Protein AF-J9G0K9-F1 (afdb_monomer)

Solvent-accessible surface area (backbone atoms only — not comparable to full-atom values): 9016 Å² total; per-residue (Å²): 142,87,84,76,72,58,92,82,60,70,82,60,72,50,46,66,63,74,76,59,50,50,58,57,54,52,49,50,55,52,42,47,74,73,65,52,51,69,64,58,45,33,60,51,47,41,59,48,27,74,68,62,75,47,73,48,76,43,88,65,48,63,66,41,38,77,68,65,60,29,54,67,77,78,45,65,67,74,91,52,81,60,48,30,45,31,38,31,43,56,92,57,39,60,43,68,88,44,75,34,69,38,68,73,55,43,44,56,43,51,49,51,50,36,56,76,68,66,56,74,74,93,47,96,81,86,75,74,75,79,82,90,66,64,60,65,22,54,54,42,48,54,39,39,66,73,74,110

Structure (mmCIF, N/CA/C/O backbone):
data_AF-J9G0K9-F1
#
_entry.id   AF-J9G0K9-F1
#
loop_
_atom_site.group_PDB
_atom_site.id
_atom_site.type_symbol
_atom_site.label_atom_id
_atom_site.label_alt_id
_atom_site.label_comp_id
_atom_site.label_asym_id
_atom_site.label_entity_id
_atom_site.label_seq_id
_atom_site.pdbx_PDB_ins_code
_atom_site.Cartn_x
_atom_site.Cartn_y
_atom_site.Cartn_z
_atom_site.occupancy
_atom_site.B_iso_or_equiv
_atom_site.auth_seq_id
_atom_site.auth_comp_id
_atom_site.auth_asym_id
_atom_site.auth_atom_id
_atom_site.pdbx_PDB_model_num
ATOM 1 N N . MET A 1 1 ? -2.449 -19.651 27.488 1.00 51.31 1 MET A N 1
ATOM 2 C CA . MET A 1 1 ? -2.448 -18.292 26.895 1.00 51.31 1 MET A CA 1
ATOM 3 C C . MET A 1 1 ? -3.822 -17.643 27.091 1.00 51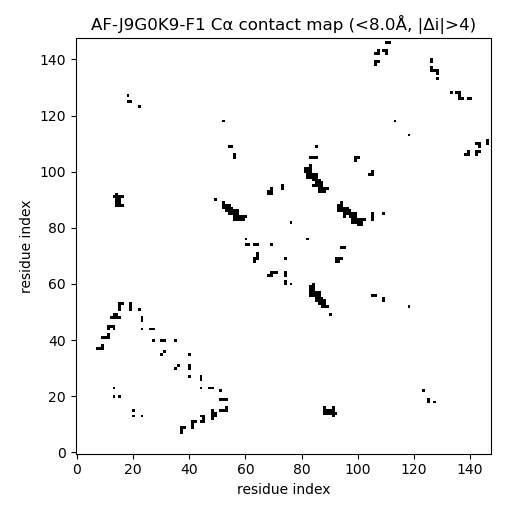.31 1 MET A C 1
ATOM 5 O O . MET A 1 1 ? -4.480 -17.293 26.125 1.00 51.31 1 MET A O 1
ATOM 9 N N . SER A 1 2 ? -4.277 -17.504 28.338 1.00 65.69 2 SER A N 1
ATOM 10 C CA . SER A 1 2 ? -5.592 -16.948 28.688 1.00 65.69 2 SER A CA 1
ATOM 11 C C . SER A 1 2 ? -5.373 -15.680 29.510 1.00 65.69 2 SER A C 1
ATOM 13 O O . SER A 1 2 ? -4.905 -15.766 30.644 1.00 65.69 2 SER A O 1
ATOM 15 N N . GLY A 1 3 ? -5.630 -14.515 28.920 1.00 70.50 3 GLY A N 1
ATOM 16 C CA . GLY A 1 3 ? -5.414 -13.230 29.595 1.00 70.50 3 GLY A CA 1
ATOM 17 C C . GLY A 1 3 ? -5.701 -11.984 28.757 1.00 70.50 3 GLY A C 1
ATOM 18 O O . GLY A 1 3 ? -5.677 -10.886 29.300 1.00 70.50 3 GLY A O 1
ATOM 19 N N . LEU A 1 4 ? -5.985 -12.128 27.458 1.00 75.00 4 LEU A N 1
ATOM 20 C CA . LEU A 1 4 ? -6.475 -11.021 26.643 1.00 75.00 4 LEU A CA 1
ATOM 21 C C . LEU A 1 4 ? -7.999 -11.057 26.623 1.00 75.00 4 LEU A C 1
ATOM 23 O O . LEU A 1 4 ? -8.598 -12.064 26.260 1.00 75.00 4 LEU A O 1
ATOM 27 N N . ASP A 1 5 ? -8.594 -9.944 27.030 1.00 83.62 5 ASP A N 1
ATOM 28 C CA . ASP A 1 5 ? -10.012 -9.662 26.872 1.00 83.62 5 ASP A CA 1
ATOM 29 C C . ASP A 1 5 ? -10.272 -9.318 25.399 1.00 83.62 5 ASP A C 1
ATOM 31 O O . ASP A 1 5 ? -10.078 -8.183 24.954 1.00 83.62 5 ASP A O 1
ATOM 35 N N . THR A 1 6 ? -10.596 -10.350 24.621 1.00 85.19 6 THR A N 1
ATOM 36 C CA . THR A 1 6 ? -10.738 -10.273 23.164 1.00 85.19 6 THR A CA 1
ATOM 37 C C . THR A 1 6 ? -11.923 -9.425 22.725 1.00 85.19 6 THR A C 1
ATOM 39 O O . THR A 1 6 ? -11.907 -8.926 21.605 1.00 85.19 6 THR A O 1
ATOM 42 N N . ASP A 1 7 ? -12.902 -9.187 23.600 1.00 86.44 7 ASP A N 1
ATOM 43 C CA . ASP A 1 7 ? -14.108 -8.412 23.280 1.00 86.44 7 ASP A CA 1
ATOM 44 C C . ASP A 1 7 ? -13.803 -6.925 23.049 1.00 86.44 7 ASP A C 1
ATOM 46 O O . ASP A 1 7 ? -14.591 -6.204 22.436 1.00 86.44 7 ASP A O 1
ATOM 50 N N . ARG A 1 8 ? -12.633 -6.460 23.506 1.00 88.62 8 ARG A N 1
ATOM 51 C CA . ARG A 1 8 ? -12.126 -5.098 23.285 1.00 88.62 8 ARG A CA 1
ATOM 52 C C . ARG A 1 8 ? -11.107 -4.998 22.148 1.00 88.62 8 ARG A C 1
ATOM 54 O O . ARG A 1 8 ? -10.549 -3.921 21.933 1.00 88.62 8 ARG A O 1
ATOM 61 N N . ILE A 1 9 ? -10.832 -6.095 21.442 1.00 94.19 9 ILE A N 1
ATOM 62 C CA . ILE A 1 9 ? -9.862 -6.147 20.347 1.00 94.19 9 ILE A CA 1
ATOM 63 C C . ILE A 1 9 ? -10.617 -6.364 19.040 1.00 94.19 9 ILE A C 1
ATOM 65 O O . ILE A 1 9 ? -11.172 -7.430 18.794 1.00 94.19 9 ILE A O 1
ATOM 69 N N . HIS A 1 10 ? -10.582 -5.357 18.173 1.00 95.38 10 HIS A N 1
ATOM 70 C CA . HIS A 1 10 ? -11.133 -5.450 16.826 1.00 95.38 10 HIS A CA 1
ATOM 71 C C . HIS A 1 10 ? -9.989 -5.448 15.818 1.00 95.38 10 HIS A C 1
ATOM 73 O O . HIS A 1 10 ? -9.096 -4.602 15.880 1.00 95.38 10 HIS A O 1
ATOM 79 N N . ILE A 1 11 ? -10.000 -6.429 14.921 1.00 95.50 11 ILE A N 1
ATOM 80 C CA . ILE A 1 11 ? -8.970 -6.614 13.901 1.00 95.50 11 ILE A CA 1
ATOM 81 C C . ILE A 1 11 ? -9.505 -6.034 12.600 1.00 95.50 11 ILE A C 1
ATOM 83 O O . ILE A 1 11 ? -10.624 -6.341 12.213 1.00 95.50 11 ILE A O 1
ATOM 87 N N . VAL A 1 12 ? -8.687 -5.217 11.941 1.00 97.19 12 VAL A N 1
ATOM 88 C CA . VAL A 1 12 ? -8.958 -4.694 10.601 1.00 97.19 12 VAL A CA 1
ATOM 89 C C . VAL A 1 12 ? -7.918 -5.290 9.667 1.00 97.19 12 VAL A C 1
ATOM 91 O O . VAL A 1 12 ? -6.720 -5.030 9.826 1.00 97.19 12 VAL A O 1
ATOM 94 N N . ASP A 1 13 ? -8.354 -6.078 8.688 1.00 96.62 13 ASP A N 1
ATOM 95 C CA . ASP A 1 13 ? -7.477 -6.448 7.581 1.00 96.62 13 ASP A CA 1
ATOM 96 C C . ASP A 1 13 ? -7.366 -5.269 6.608 1.00 96.62 13 ASP A C 1
ATOM 98 O O . ASP A 1 13 ? -8.271 -4.975 5.83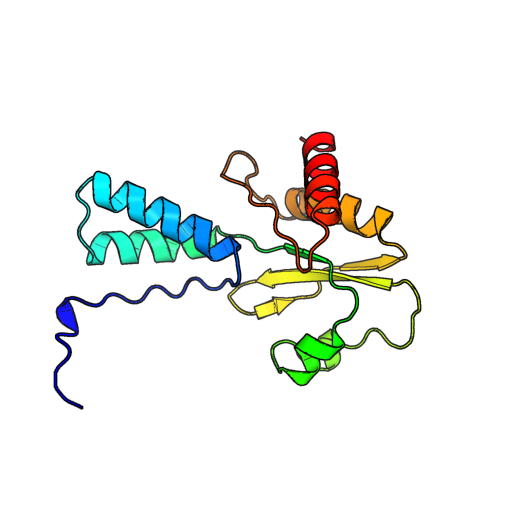2 1.00 96.62 13 ASP A O 1
ATOM 102 N N . SER A 1 14 ? -6.227 -4.577 6.649 1.00 96.62 14 SER A N 1
ATOM 103 C CA . SER A 1 14 ? -5.975 -3.420 5.783 1.00 96.62 14 SER A CA 1
ATOM 104 C C . SER A 1 14 ? -5.872 -3.763 4.292 1.00 96.62 14 SER A C 1
ATOM 106 O O . SER A 1 14 ? -5.932 -2.855 3.464 1.00 96.62 14 SER A O 1
ATOM 108 N N . ARG A 1 15 ? -5.640 -5.041 3.940 1.00 95.62 15 ARG A N 1
ATOM 109 C CA . ARG A 1 15 ? -5.426 -5.535 2.561 1.00 95.62 15 ARG A CA 1
ATOM 110 C C . ARG A 1 15 ? -4.388 -4.746 1.750 1.00 95.62 15 ARG A C 1
ATOM 112 O O . ARG A 1 15 ? -4.362 -4.801 0.520 1.00 95.62 15 ARG A O 1
ATOM 119 N N . THR A 1 16 ? -3.502 -4.035 2.438 1.00 95.12 16 THR A N 1
ATOM 120 C CA . THR A 1 16 ? -2.426 -3.222 1.877 1.00 95.12 16 THR A CA 1
ATOM 121 C C . THR A 1 16 ? -1.184 -3.333 2.763 1.00 95.12 16 THR A C 1
ATOM 123 O O . THR A 1 16 ? -1.169 -4.065 3.751 1.00 95.12 16 THR A O 1
ATOM 126 N N . VAL A 1 17 ? -0.097 -2.651 2.401 1.00 94.50 17 VAL A N 1
ATOM 127 C CA . VAL A 1 17 ? 1.178 -2.716 3.130 1.00 94.50 17 VAL A CA 1
ATOM 128 C C . VAL A 1 17 ? 1.892 -1.367 3.179 1.00 94.50 17 VAL A C 1
ATOM 130 O O . VAL A 1 17 ? 1.575 -0.427 2.444 1.00 94.50 17 VAL A O 1
ATOM 133 N N . SER A 1 18 ? 2.947 -1.306 3.996 1.00 93.19 18 SER A N 1
ATOM 134 C CA . SER A 1 18 ? 3.861 -0.164 4.066 1.00 93.19 18 SER A CA 1
ATOM 135 C C . SER A 1 18 ? 3.140 1.131 4.479 1.00 93.19 18 SER A C 1
ATOM 137 O O . SER A 1 18 ? 2.150 1.097 5.204 1.00 93.19 18 SER A O 1
ATOM 139 N N . PHE A 1 19 ? 3.639 2.283 4.035 1.00 91.88 19 PHE A N 1
ATOM 140 C CA . PHE A 1 19 ? 3.137 3.606 4.407 1.00 91.88 19 PHE A CA 1
ATOM 141 C C . PHE A 1 19 ? 1.695 3.883 3.956 1.00 91.88 19 PHE A C 1
ATOM 143 O O . PHE A 1 19 ? 1.090 4.828 4.445 1.00 91.88 19 PHE A O 1
ATOM 150 N N . SER A 1 20 ? 1.113 3.070 3.067 1.00 94.06 20 SER A N 1
ATOM 151 C CA . SER A 1 20 ? -0.306 3.212 2.708 1.00 94.06 20 SER A CA 1
ATOM 152 C C . SER A 1 20 ? -1.246 2.891 3.879 1.00 94.06 20 SER A C 1
ATOM 154 O O . SER A 1 20 ? -2.331 3.461 3.954 1.00 94.06 20 SER A O 1
ATOM 156 N N . ILE A 1 21 ? -0.801 2.074 4.847 1.00 96.44 21 ILE A N 1
ATOM 157 C CA . ILE A 1 21 ? -1.542 1.795 6.091 1.00 96.44 21 ILE A CA 1
ATOM 158 C C . ILE A 1 21 ? -1.750 3.080 6.907 1.00 96.44 21 ILE A C 1
ATOM 160 O O . ILE A 1 21 ? -2.755 3.212 7.603 1.00 96.44 21 ILE A O 1
ATOM 164 N N . THR A 1 22 ? -0.850 4.063 6.787 1.00 96.50 22 THR A N 1
ATOM 165 C CA . THR A 1 22 ? -0.961 5.350 7.488 1.00 96.50 22 THR A CA 1
ATOM 166 C C . THR A 1 22 ? -2.272 6.068 7.176 1.00 96.50 22 THR A C 1
ATOM 168 O O . THR A 1 22 ? -2.807 6.718 8.066 1.00 96.50 22 THR A O 1
ATOM 171 N N . LEU A 1 23 ? -2.827 5.908 5.969 1.00 96.50 23 LEU A N 1
ATOM 172 C CA . LEU A 1 23 ? -4.121 6.493 5.604 1.00 96.50 23 LEU A CA 1
ATOM 173 C C . LEU A 1 23 ? -5.256 5.971 6.500 1.00 96.50 23 LEU A C 1
ATOM 175 O O . LEU A 1 23 ? -6.053 6.755 7.003 1.00 96.50 23 LEU A O 1
ATOM 179 N N . LEU A 1 24 ? -5.278 4.660 6.769 1.00 97.31 24 LEU A N 1
ATOM 180 C CA . LEU A 1 24 ? -6.258 4.041 7.670 1.00 97.31 24 LEU A CA 1
ATOM 181 C C . LEU A 1 24 ? -6.019 4.447 9.124 1.00 97.31 24 LEU A C 1
ATOM 183 O O . LEU A 1 24 ? -6.960 4.687 9.871 1.00 97.31 24 LEU A O 1
ATOM 187 N N . VAL A 1 25 ? -4.755 4.551 9.537 1.00 97.25 25 VAL A N 1
ATOM 188 C CA . VAL A 1 25 ? -4.410 4.979 10.899 1.00 97.25 25 VAL A CA 1
ATOM 189 C C . VAL A 1 25 ? -4.839 6.429 11.142 1.00 97.25 25 VAL A C 1
ATOM 191 O O . VAL A 1 25 ? -5.365 6.735 12.208 1.00 97.25 25 VAL A O 1
ATOM 194 N N . GLN A 1 26 ? -4.644 7.319 10.167 1.00 97.06 26 GLN A N 1
ATOM 195 C CA . GLN A 1 26 ? -5.093 8.712 10.244 1.00 97.06 26 GLN A CA 1
ATOM 196 C C . GLN A 1 26 ? -6.618 8.806 10.343 1.00 97.06 26 GLN A C 1
ATOM 198 O O . GLN A 1 26 ? -7.115 9.512 11.218 1.00 97.06 26 GLN A O 1
ATOM 203 N N . GLU A 1 27 ? -7.349 8.040 9.532 1.00 97.38 27 GLU A N 1
ATOM 204 C CA . GLU A 1 27 ? -8.811 7.972 9.625 1.00 97.38 27 GLU A CA 1
ATOM 205 C C . GLU A 1 27 ? -9.266 7.446 10.995 1.00 97.38 27 GLU A C 1
ATOM 207 O O . GLU A 1 27 ? -10.145 8.025 11.629 1.00 97.38 27 GLU A O 1
ATOM 212 N N . ALA A 1 28 ? -8.598 6.419 11.532 1.00 98.06 28 ALA A N 1
ATOM 213 C CA . ALA A 1 28 ? -8.885 5.896 12.867 1.00 98.06 28 ALA A CA 1
ATOM 214 C C . ALA A 1 28 ? -8.749 6.972 13.961 1.00 98.06 28 ALA A C 1
ATOM 216 O O . ALA A 1 28 ? -9.565 7.031 14.885 1.00 98.06 28 ALA A O 1
ATOM 217 N N . PHE A 1 29 ? -7.741 7.847 13.860 1.00 97.94 29 PHE A N 1
ATOM 218 C CA . PHE A 1 29 ? -7.582 8.978 14.778 1.00 97.94 29 PHE A CA 1
ATOM 219 C C . PHE A 1 29 ? -8.736 9.980 14.675 1.00 97.94 29 PHE A C 1
ATOM 221 O O . PHE A 1 29 ? -9.196 10.475 15.708 1.00 97.94 29 PHE A O 1
ATOM 228 N N . GLU A 1 30 ? -9.228 10.271 13.473 1.00 98.19 30 GLU A N 1
ATOM 229 C CA . GLU A 1 30 ? -10.362 11.180 13.291 1.00 98.19 30 GLU A CA 1
ATOM 230 C C . GLU A 1 30 ? -11.676 10.567 13.790 1.00 98.19 30 GLU A C 1
ATOM 232 O O . GLU A 1 30 ? -12.402 11.213 14.549 1.00 98.19 30 GLU A O 1
ATOM 237 N N . LEU A 1 31 ? -11.944 9.293 13.496 1.00 98.44 31 LEU A N 1
ATOM 238 C CA . LEU A 1 31 ? -13.114 8.576 14.020 1.00 98.44 31 LEU A CA 1
ATOM 239 C C . LEU A 1 31 ? -13.107 8.516 15.555 1.00 98.44 31 LEU A C 1
ATOM 241 O O . LEU A 1 31 ? -14.142 8.706 16.202 1.00 98.44 31 LEU A O 1
ATOM 245 N N . ARG A 1 32 ? -11.929 8.331 16.163 1.00 98.19 32 ARG A N 1
ATOM 246 C CA . ARG A 1 32 ? -11.752 8.380 17.621 1.00 98.19 32 ARG A CA 1
ATOM 247 C C . ARG A 1 32 ? -12.147 9.744 18.187 1.00 98.19 32 ARG A C 1
ATOM 249 O O . ARG A 1 32 ? -12.845 9.786 19.201 1.00 98.19 32 ARG A O 1
ATOM 256 N N . LYS A 1 33 ? -11.717 10.846 17.559 1.00 98.44 33 LYS A N 1
ATOM 257 C CA . LYS A 1 33 ? -12.078 12.219 17.973 1.00 98.44 33 LYS A CA 1
ATOM 258 C C . LYS A 1 33 ? -13.576 12.486 17.838 1.00 98.44 33 LYS A C 1
ATOM 260 O O . LYS A 1 33 ? -14.135 13.204 18.659 1.00 98.44 33 LYS A O 1
ATOM 265 N N . GLN A 1 34 ? -14.226 11.868 16.855 1.00 98.44 34 GLN A N 1
ATOM 266 C CA . GLN A 1 34 ? -15.681 11.913 16.673 1.00 98.44 34 GLN A CA 1
ATOM 267 C C . GLN A 1 34 ? -16.452 11.065 17.703 1.00 98.44 34 GLN A C 1
ATOM 269 O O . GLN A 1 34 ? -17.679 11.021 17.669 1.00 98.44 34 GLN A O 1
ATOM 274 N N . GLY A 1 35 ? -15.757 10.386 18.621 1.00 98.31 35 GLY A N 1
ATOM 275 C CA . GLY A 1 35 ? -16.375 9.605 19.691 1.00 98.31 35 GLY A CA 1
ATOM 276 C C . GLY A 1 35 ? -16.831 8.207 19.274 1.00 98.31 35 GLY A C 1
ATOM 277 O O . GLY A 1 35 ? -17.564 7.575 20.031 1.00 98.31 35 GLY A O 1
ATOM 278 N N . LYS A 1 36 ? -16.399 7.702 18.110 1.00 98.38 36 LYS A N 1
ATOM 279 C CA . LYS A 1 36 ? -16.727 6.341 17.664 1.00 98.38 36 LYS A CA 1
ATOM 280 C C . LYS A 1 36 ? -16.151 5.283 18.605 1.00 98.38 36 LYS A C 1
ATOM 282 O O . LYS A 1 36 ? -15.036 5.417 19.125 1.00 98.38 36 LYS A O 1
ATOM 287 N N . SER A 1 37 ? -16.915 4.216 18.813 1.00 97.19 37 SER A N 1
ATOM 288 C CA . SER A 1 37 ? -16.458 3.026 19.532 1.00 97.19 37 SER A CA 1
ATOM 289 C C 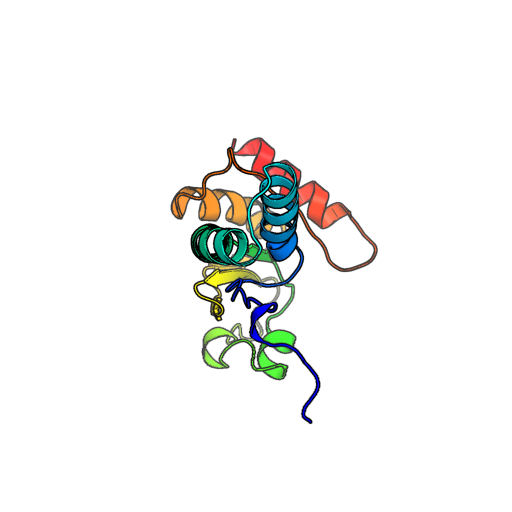. SER A 1 37 ? -15.438 2.233 18.709 1.00 97.19 37 SER A C 1
ATOM 291 O O . SER A 1 37 ? -15.381 2.347 17.487 1.00 97.19 37 SER A O 1
ATOM 293 N N . ALA A 1 38 ? -14.636 1.386 19.364 1.00 96.06 38 ALA A N 1
ATOM 294 C CA . ALA A 1 38 ? -13.629 0.569 18.678 1.00 96.06 38 ALA A CA 1
ATOM 295 C C . ALA A 1 38 ? -14.231 -0.378 17.626 1.00 96.06 38 ALA A C 1
ATOM 297 O O . ALA A 1 38 ? -13.631 -0.571 16.570 1.00 96.06 38 ALA A O 1
ATOM 298 N N . LYS A 1 39 ? -15.437 -0.895 17.885 1.00 96.50 39 LYS A N 1
ATOM 299 C CA . LYS A 1 39 ? -16.188 -1.724 16.941 1.00 96.50 39 LYS A CA 1
ATOM 300 C C . LYS A 1 39 ? -16.602 -0.939 15.693 1.00 96.50 39 LYS A C 1
ATOM 302 O O . LYS A 1 39 ? -16.289 -1.367 14.590 1.00 96.50 39 LYS A O 1
ATOM 307 N N . GLU A 1 40 ? -17.240 0.222 15.866 1.00 98.12 40 GLU A N 1
ATOM 308 C CA . GLU A 1 40 ? -17.651 1.074 14.736 1.00 98.12 40 GLU A CA 1
ATOM 309 C C . GLU A 1 40 ? -16.447 1.530 13.906 1.00 98.12 40 GLU A C 1
ATOM 311 O O . GLU A 1 40 ? -16.509 1.543 12.681 1.00 98.12 40 GLU A O 1
ATOM 3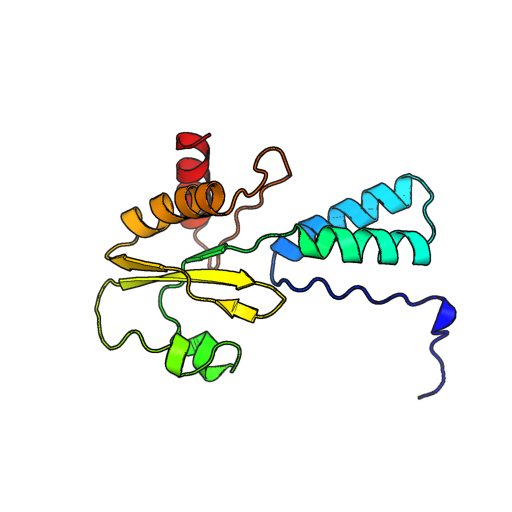16 N N . MET A 1 41 ? -15.339 1.894 14.564 1.00 98.50 41 MET A N 1
ATOM 317 C CA . MET A 1 41 ? -14.108 2.259 13.862 1.00 98.50 41 MET A CA 1
ATOM 318 C C . MET A 1 41 ? -13.598 1.101 13.007 1.00 98.50 41 MET A C 1
ATOM 320 O O . MET A 1 41 ? -13.247 1.322 11.857 1.00 98.50 41 MET A O 1
ATOM 324 N N . ALA A 1 42 ? -13.568 -0.124 13.539 1.00 98.12 42 ALA A N 1
ATOM 325 C CA . ALA A 1 42 ? -13.104 -1.281 12.782 1.00 98.12 42 ALA A CA 1
ATOM 326 C C . ALA A 1 42 ? -13.980 -1.565 11.552 1.00 98.12 42 ALA A C 1
ATOM 328 O O . ALA A 1 42 ? -13.443 -1.783 10.470 1.00 98.12 42 ALA A O 1
ATOM 329 N N . GLU A 1 43 ? -15.306 -1.486 11.695 1.00 97.81 43 GLU A N 1
ATOM 330 C CA . GLU A 1 43 ? -16.256 -1.659 10.585 1.00 97.81 43 GLU A CA 1
ATOM 331 C C . GLU A 1 43 ? -16.054 -0.598 9.486 1.00 97.81 43 GLU A C 1
ATOM 333 O O . GLU A 1 43 ? -16.016 -0.931 8.303 1.00 97.81 43 GLU A O 1
ATOM 338 N N . ILE A 1 44 ? -15.857 0.673 9.860 1.00 98.38 44 ILE A N 1
ATOM 339 C CA . ILE A 1 44 ? -15.584 1.757 8.900 1.00 98.38 44 ILE A CA 1
ATOM 340 C C . ILE A 1 44 ? -14.229 1.548 8.210 1.00 98.38 44 ILE A C 1
ATOM 342 O O . ILE A 1 44 ? -14.130 1.647 6.986 1.00 98.38 44 ILE A O 1
ATOM 346 N N . LEU A 1 45 ? -13.191 1.219 8.980 1.00 98.25 45 LEU A N 1
ATOM 347 C CA . LEU A 1 45 ? -11.834 1.049 8.464 1.00 98.25 45 LEU A CA 1
ATOM 348 C C . LEU A 1 45 ? -11.698 -0.168 7.543 1.00 98.25 45 LEU A C 1
ATOM 350 O O . LEU A 1 45 ? -10.890 -0.117 6.617 1.00 98.25 45 LEU A O 1
ATOM 354 N N . GLU A 1 46 ? -12.478 -1.235 7.740 1.00 97.31 46 GLU A N 1
ATOM 355 C CA . GLU A 1 46 ? -12.538 -2.344 6.778 1.00 97.31 46 GLU A CA 1
ATOM 356 C C . GLU A 1 46 ? -13.118 -1.912 5.425 1.00 97.31 46 GLU A C 1
ATOM 358 O O . GLU A 1 46 ? -12.633 -2.341 4.374 1.00 97.31 46 GLU A O 1
ATOM 363 N N . GLU A 1 47 ? -14.121 -1.033 5.411 1.00 96.88 47 GLU A N 1
ATOM 364 C CA . GLU A 1 47 ? -14.648 -0.480 4.160 1.00 96.88 47 GLU A CA 1
ATOM 365 C C . GLU A 1 47 ? -13.670 0.505 3.509 1.00 96.88 47 GLU A C 1
ATOM 367 O O . GLU A 1 47 ? -13.515 0.518 2.283 1.00 96.88 47 GLU A O 1
ATOM 372 N N . ASP A 1 48 ? -12.960 1.303 4.303 1.00 96.00 48 ASP A N 1
ATOM 373 C CA . ASP A 1 48 ? -11.947 2.227 3.790 1.00 96.00 48 ASP A CA 1
ATOM 374 C C . ASP A 1 48 ? -10.695 1.509 3.279 1.00 96.00 48 ASP A C 1
ATOM 376 O O . ASP A 1 48 ? -10.118 1.932 2.272 1.00 96.00 48 ASP A O 1
ATOM 380 N N . ALA A 1 49 ? -10.323 0.369 3.867 1.00 96.31 49 ALA A N 1
ATOM 381 C CA . ALA A 1 49 ? -9.236 -0.483 3.382 1.00 96.31 49 ALA A CA 1
ATOM 382 C C . ALA A 1 49 ? -9.426 -0.879 1.908 1.00 96.31 49 ALA A C 1
ATOM 384 O O . ALA A 1 49 ? -8.465 -0.897 1.137 1.00 96.31 49 ALA A O 1
ATOM 385 N N . LYS A 1 50 ? -10.673 -1.087 1.464 1.00 93.94 50 LYS A N 1
ATOM 386 C CA . LYS A 1 50 ? -11.008 -1.401 0.060 1.00 93.94 50 LYS A CA 1
ATOM 387 C C . LYS A 1 50 ? -10.750 -0.240 -0.902 1.00 93.94 50 LYS A C 1
ATOM 389 O O . LYS A 1 50 ? -10.674 -0.452 -2.115 1.00 93.94 50 LYS A O 1
ATOM 394 N N . LYS A 1 51 ? -10.626 0.989 -0.398 1.00 93.00 51 LYS A N 1
ATOM 395 C CA . LYS A 1 51 ? -10.400 2.215 -1.184 1.00 93.00 51 LYS A CA 1
ATOM 396 C C . LYS A 1 51 ? -8.927 2.611 -1.218 1.00 93.00 51 LYS A C 1
ATOM 398 O O . LYS A 1 51 ? -8.508 3.277 -2.160 1.00 93.00 51 LYS A O 1
ATOM 403 N N . VAL A 1 52 ? -8.131 2.169 -0.243 1.00 95.25 52 VAL A N 1
ATOM 404 C CA . VAL A 1 52 ? -6.687 2.421 -0.224 1.00 95.25 52 VAL A CA 1
ATOM 405 C C . VAL A 1 52 ? -6.025 1.765 -1.435 1.00 95.25 52 VAL A C 1
ATOM 407 O O . VAL A 1 52 ? -6.359 0.653 -1.850 1.00 95.25 52 VAL A O 1
ATOM 410 N N . ARG A 1 53 ? -5.087 2.486 -2.049 1.00 95.19 53 ARG A N 1
ATOM 411 C CA . ARG A 1 53 ? -4.324 2.018 -3.205 1.00 95.19 53 ARG A CA 1
ATOM 412 C C . ARG A 1 53 ? -2.842 2.175 -2.919 1.00 95.19 53 ARG A C 1
ATOM 414 O O . ARG A 1 53 ? -2.379 3.258 -2.574 1.00 95.19 53 ARG A O 1
ATOM 421 N N . TYR A 1 54 ? -2.096 1.091 -3.095 1.00 96.25 54 TYR A N 1
ATOM 422 C CA . TYR A 1 54 ? -0.640 1.111 -3.086 1.00 96.25 54 TYR A CA 1
ATOM 423 C C . TYR A 1 54 ? -0.134 0.919 -4.508 1.00 96.25 54 TYR A C 1
ATOM 425 O O . TYR A 1 54 ? -0.513 -0.046 -5.174 1.00 96.25 54 TYR A O 1
ATOM 433 N N . MET A 1 55 ? 0.767 1.797 -4.945 1.00 95.75 55 MET A N 1
ATOM 434 C CA . MET A 1 55 ? 1.541 1.613 -6.167 1.00 95.75 55 MET A CA 1
ATOM 435 C C . MET A 1 55 ? 2.998 2.001 -5.922 1.00 95.75 55 MET A C 1
ATOM 437 O O . MET A 1 55 ? 3.286 2.899 -5.132 1.00 95.75 55 MET A O 1
ATOM 441 N N . GLY A 1 56 ? 3.929 1.344 -6.608 1.00 95.38 56 GLY A N 1
ATOM 442 C CA . GLY A 1 56 ? 5.355 1.599 -6.417 1.00 95.38 56 GLY A CA 1
ATOM 443 C C . GLY A 1 56 ? 6.209 1.181 -7.602 1.00 95.38 56 GLY A C 1
ATOM 444 O O . GLY A 1 56 ? 5.757 0.482 -8.502 1.00 95.38 56 GLY A O 1
ATOM 445 N N . ILE A 1 57 ? 7.469 1.605 -7.603 1.00 95.00 57 ILE A N 1
ATOM 446 C CA . ILE A 1 57 ? 8.478 1.171 -8.575 1.00 95.00 57 ILE A CA 1
ATOM 447 C C . ILE A 1 57 ? 9.592 0.501 -7.789 1.00 95.00 57 ILE A C 1
ATOM 449 O O . ILE A 1 57 ? 10.102 1.076 -6.829 1.00 95.00 57 ILE A O 1
ATOM 453 N N . VAL A 1 58 ? 10.000 -0.692 -8.211 1.00 91.50 58 VAL A N 1
ATOM 454 C CA . VAL A 1 58 ? 11.138 -1.393 -7.601 1.00 91.50 58 VAL A CA 1
ATOM 455 C C . VAL A 1 58 ? 12.232 -1.644 -8.635 1.00 91.50 58 VAL A C 1
ATOM 457 O O . VAL A 1 58 ? 11.946 -1.775 -9.826 1.00 91.50 58 VAL A O 1
ATOM 460 N N . PRO A 1 59 ? 13.511 -1.705 -8.225 1.00 88.25 59 PRO A N 1
ATOM 461 C CA . PRO A 1 59 ? 14.601 -1.984 -9.155 1.00 88.25 59 PRO A CA 1
ATOM 462 C C . PRO A 1 59 ? 14.591 -3.433 -9.659 1.00 88.25 59 PRO A C 1
ATOM 464 O O . PRO A 1 59 ? 15.084 -3.681 -10.755 1.00 88.25 59 PRO A O 1
ATOM 467 N N . THR A 1 60 ? 14.046 -4.368 -8.874 1.00 87.38 60 THR A N 1
ATOM 468 C CA . THR A 1 60 ? 13.954 -5.802 -9.183 1.00 87.38 60 THR A CA 1
ATOM 469 C C . THR A 1 60 ? 12.825 -6.462 -8.379 1.00 87.38 60 THR A C 1
ATOM 471 O O . THR A 1 60 ? 12.497 -5.999 -7.287 1.00 87.38 60 THR A O 1
ATOM 474 N N . LEU A 1 61 ? 12.250 -7.554 -8.900 1.00 90.69 61 LEU A N 1
ATOM 475 C CA . LEU A 1 61 ? 11.272 -8.400 -8.192 1.00 90.69 61 LEU A CA 1
ATOM 476 C C . LEU A 1 61 ? 11.917 -9.531 -7.379 1.00 90.69 61 LEU A C 1
ATOM 478 O O . LEU A 1 61 ? 11.209 -10.249 -6.675 1.00 90.69 61 LEU A O 1
ATOM 482 N N . GLU A 1 62 ? 13.240 -9.691 -7.450 1.00 89.06 62 GLU A N 1
ATOM 483 C CA . GLU A 1 62 ? 13.953 -10.822 -6.843 1.00 89.06 62 GLU A CA 1
ATOM 484 C C . GLU A 1 62 ? 13.673 -10.960 -5.339 1.00 89.06 62 GLU A C 1
ATOM 486 O O . GLU A 1 62 ? 13.389 -12.051 -4.852 1.00 89.06 62 GLU A O 1
ATOM 491 N N . TYR A 1 63 ? 13.655 -9.852 -4.595 1.00 90.69 63 TYR A N 1
ATOM 492 C CA . TYR A 1 63 ? 13.403 -9.885 -3.151 1.00 90.69 63 TYR A CA 1
ATOM 493 C C . TYR A 1 63 ? 11.961 -10.260 -2.801 1.00 90.69 63 TYR A C 1
ATOM 495 O O . TYR A 1 63 ? 11.734 -11.011 -1.854 1.00 90.69 63 TYR A O 1
ATOM 503 N N . LEU A 1 64 ? 10.985 -9.798 -3.586 1.00 92.19 64 LEU A N 1
ATOM 504 C CA . LEU A 1 64 ? 9.587 -10.191 -3.405 1.00 92.19 64 LEU A CA 1
ATOM 505 C C . LEU A 1 64 ? 9.403 -11.682 -3.697 1.00 92.19 64 LEU A C 1
ATOM 507 O O . LEU A 1 64 ? 8.680 -12.361 -2.966 1.00 92.19 64 LEU A O 1
ATOM 511 N N . LYS A 1 65 ? 10.082 -12.193 -4.735 1.00 91.75 65 LYS A N 1
ATOM 512 C CA . LYS A 1 65 ? 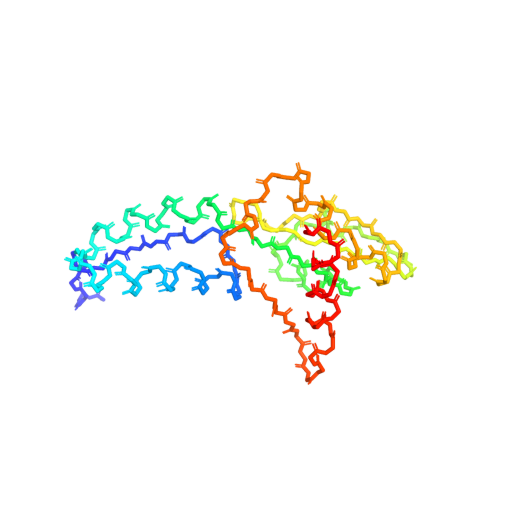10.066 -13.610 -5.115 1.00 91.75 65 LYS A CA 1
ATOM 513 C C . LYS A 1 65 ? 10.686 -14.472 -4.022 1.00 91.75 65 LYS A C 1
ATOM 515 O O . LYS A 1 65 ? 10.047 -15.413 -3.566 1.00 91.75 65 LYS A O 1
ATOM 520 N N . ARG A 1 66 ? 11.892 -14.129 -3.557 1.00 92.50 66 ARG A N 1
ATOM 521 C CA . ARG A 1 66 ? 12.566 -14.829 -2.447 1.00 92.50 66 ARG A CA 1
ATOM 522 C C . ARG A 1 66 ? 11.754 -14.777 -1.159 1.00 92.50 66 ARG A C 1
ATOM 524 O O . ARG A 1 66 ? 11.760 -15.734 -0.396 1.00 92.50 66 ARG A O 1
ATOM 531 N N . GLY A 1 67 ? 11.038 -13.678 -0.934 1.00 93.44 67 GLY A N 1
ATOM 532 C CA . GLY A 1 67 ? 10.110 -13.549 0.177 1.00 93.44 67 GLY A CA 1
ATOM 533 C C . GLY A 1 67 ? 8.808 -14.334 0.001 1.00 93.44 67 GLY A C 1
ATOM 534 O O . GLY A 1 67 ? 8.085 -14.470 0.975 1.00 93.44 67 GLY A O 1
ATOM 535 N N . GLY A 1 68 ? 8.453 -14.815 -1.190 1.00 93.44 68 GLY A N 1
ATOM 536 C CA . GLY A 1 68 ? 7.159 -15.465 -1.437 1.00 93.44 68 GLY A CA 1
ATOM 537 C C . GLY A 1 68 ? 5.959 -14.510 -1.458 1.00 93.44 68 GLY A C 1
ATOM 538 O O . GLY A 1 68 ? 4.822 -14.960 -1.380 1.00 93.44 68 GLY A O 1
ATOM 539 N N . ARG A 1 69 ? 6.187 -13.192 -1.566 1.00 94.12 69 ARG A N 1
ATOM 540 C CA . ARG A 1 69 ? 5.121 -12.168 -1.635 1.00 94.12 69 ARG A CA 1
ATOM 541 C C . ARG A 1 69 ? 4.635 -11.916 -3.064 1.00 94.12 69 ARG A C 1
ATOM 543 O O . ARG A 1 69 ? 3.680 -11.182 -3.271 1.00 94.12 69 ARG A O 1
ATOM 550 N N . ILE A 1 70 ? 5.285 -12.536 -4.044 1.00 91.50 70 ILE A N 1
ATOM 551 C CA . ILE A 1 70 ? 4.887 -12.551 -5.449 1.00 91.50 70 ILE A CA 1
ATOM 552 C C . ILE A 1 70 ? 5.176 -13.941 -6.024 1.00 91.50 70 ILE A C 1
ATOM 554 O O . ILE A 1 70 ? 6.180 -14.568 -5.674 1.00 91.50 70 ILE A O 1
ATOM 558 N N . SER A 1 71 ? 4.314 -14.431 -6.917 1.00 84.00 71 SER A N 1
ATOM 559 C CA . SER A 1 71 ? 4.538 -15.725 -7.566 1.00 84.00 71 SER A CA 1
ATOM 560 C C . SER A 1 71 ? 5.732 -15.672 -8.523 1.00 84.00 71 SER A C 1
ATOM 562 O O . SER A 1 71 ? 6.026 -14.636 -9.125 1.00 84.00 71 SER A O 1
ATOM 564 N N . ALA A 1 72 ? 6.404 -16.810 -8.720 1.00 77.75 72 ALA A N 1
ATOM 565 C CA . ALA A 1 72 ? 7.539 -16.899 -9.641 1.00 77.75 72 ALA A CA 1
ATOM 566 C C . ALA A 1 72 ? 7.164 -16.492 -11.080 1.00 77.75 72 ALA A C 1
ATOM 568 O O . ALA A 1 72 ? 7.953 -15.825 -11.746 1.00 77.75 72 ALA A O 1
ATOM 569 N N . ALA A 1 73 ? 5.945 -16.825 -11.526 1.00 75.56 73 ALA A N 1
ATOM 570 C CA . ALA A 1 73 ? 5.428 -16.433 -12.836 1.00 75.56 73 ALA A CA 1
ATOM 571 C C . ALA A 1 73 ? 5.289 -14.906 -12.971 1.00 75.56 73 ALA A C 1
ATOM 573 O O . ALA A 1 73 ? 5.738 -14.327 -13.959 1.00 75.56 73 ALA A O 1
ATOM 574 N N . LYS A 1 74 ? 4.742 -14.229 -11.952 1.00 80.31 74 LYS A N 1
ATOM 575 C CA . LYS A 1 74 ? 4.622 -12.759 -11.937 1.00 80.31 74 LYS A CA 1
ATOM 576 C C . LYS A 1 74 ? 5.987 -12.071 -11.792 1.00 80.31 74 LYS A C 1
ATOM 578 O O . LYS A 1 74 ? 6.198 -10.996 -12.352 1.00 80.31 74 LYS A O 1
ATOM 583 N N . ALA A 1 75 ? 6.933 -12.719 -11.110 1.00 79.56 75 ALA A N 1
ATOM 584 C CA . ALA A 1 75 ? 8.304 -12.244 -10.934 1.00 79.56 75 ALA A CA 1
ATOM 585 C C . ALA A 1 75 ? 9.200 -12.395 -12.174 1.00 79.56 75 ALA A C 1
ATOM 587 O O . ALA A 1 75 ? 10.298 -11.836 -12.198 1.00 79.56 75 ALA A O 1
ATOM 588 N N . ALA A 1 76 ? 8.767 -13.136 -13.198 1.00 76.19 76 ALA A N 1
ATOM 589 C CA . ALA A 1 76 ? 9.557 -13.369 -14.399 1.00 76.19 76 ALA A CA 1
ATOM 590 C C . ALA A 1 76 ? 9.739 -12.060 -15.187 1.00 76.19 76 ALA A C 1
ATOM 592 O O . ALA A 1 76 ? 8.857 -11.598 -15.918 1.00 76.19 76 ALA A O 1
ATOM 593 N N . ILE A 1 77 ? 10.889 -11.419 -14.995 1.00 69.75 77 ILE A N 1
ATOM 594 C CA . ILE A 1 77 ? 11.326 -10.250 -15.771 1.00 69.75 77 ILE A CA 1
ATOM 595 C C . ILE A 1 77 ? 12.441 -10.634 -16.754 1.00 69.75 77 ILE A C 1
ATOM 597 O O . ILE A 1 77 ? 12.639 -9.925 -17.734 1.00 69.75 77 ILE A O 1
ATOM 601 N N . GLY A 1 78 ? 13.106 -11.779 -16.557 1.00 66.56 78 GLY A N 1
ATOM 602 C CA . GLY A 1 78 ? 14.312 -12.138 -17.310 1.00 66.56 78 GLY A CA 1
ATOM 603 C C . GLY A 1 78 ? 15.446 -11.128 -17.087 1.00 66.56 78 GLY A C 1
ATOM 604 O O . GLY A 1 78 ? 15.285 -10.148 -16.358 1.00 66.56 78 GLY A O 1
ATOM 605 N N . ASP A 1 79 ? 16.581 -11.323 -17.752 1.00 64.88 79 ASP A N 1
ATOM 606 C CA . ASP A 1 79 ? 17.757 -10.439 -17.660 1.00 64.88 79 ASP A CA 1
ATOM 607 C C . ASP A 1 79 ? 17.593 -9.127 -18.456 1.00 64.88 79 ASP A C 1
ATOM 609 O O . ASP A 1 79 ? 18.545 -8.565 -19.000 1.00 64.88 79 ASP A O 1
ATOM 613 N N . LEU A 1 80 ? 16.361 -8.617 -18.568 1.00 79.56 80 LEU A N 1
ATOM 614 C CA . LEU A 1 80 ? 16.046 -7.418 -19.338 1.00 79.56 80 LEU A CA 1
ATOM 615 C C . LEU A 1 80 ? 16.550 -6.163 -18.612 1.00 79.56 80 LEU A C 1
ATOM 617 O O . LEU A 1 80 ? 15.820 -5.482 -17.885 1.00 79.56 80 LEU A O 1
ATOM 621 N N . VAL A 1 81 ? 17.815 -5.830 -18.865 1.00 83.06 81 VAL A N 1
ATOM 622 C CA . VAL A 1 81 ? 18.501 -4.651 -18.327 1.00 83.06 81 VAL A CA 1
ATOM 623 C C . VAL A 1 81 ? 17.672 -3.388 -18.558 1.00 83.06 81 VAL A C 1
ATOM 625 O O . VAL A 1 81 ? 17.219 -3.102 -19.669 1.00 83.06 81 VAL A O 1
ATOM 628 N N . GLY A 1 82 ? 17.485 -2.608 -17.493 1.00 86.56 82 GLY A N 1
ATOM 629 C CA . GLY A 1 82 ? 16.816 -1.307 -17.540 1.00 86.56 82 GLY A CA 1
ATOM 630 C C . GLY A 1 82 ? 15.285 -1.356 -17.524 1.00 86.56 82 GLY A C 1
ATOM 631 O O . GLY A 1 82 ? 14.664 -0.289 -17.536 1.00 86.56 82 GLY A O 1
ATOM 632 N N . ILE A 1 83 ? 14.665 -2.539 -17.465 1.00 91.38 83 ILE A N 1
ATOM 633 C CA . ILE A 1 83 ? 13.232 -2.663 -17.179 1.00 91.38 83 ILE A CA 1
ATOM 634 C C . ILE A 1 83 ? 12.972 -2.398 -15.693 1.00 91.38 83 ILE A C 1
ATOM 636 O O . ILE A 1 83 ? 13.677 -2.887 -14.814 1.00 91.38 83 ILE A O 1
ATOM 640 N N . LYS A 1 84 ? 11.951 -1.589 -15.425 1.00 93.25 84 LYS A N 1
ATOM 641 C CA . LYS A 1 84 ? 11.445 -1.216 -14.109 1.00 93.25 84 LYS A CA 1
ATOM 642 C C . LYS A 1 84 ? 10.024 -1.768 -13.959 1.00 93.25 84 LYS A C 1
ATOM 644 O O . LYS A 1 84 ? 9.133 -1.326 -14.690 1.00 93.25 84 LYS A O 1
ATOM 649 N N . PRO A 1 85 ? 9.803 -2.756 -13.080 1.00 93.44 85 PRO A N 1
ATOM 650 C CA . PRO A 1 85 ? 8.459 -3.181 -12.711 1.00 93.44 85 PRO A CA 1
ATOM 651 C C . PRO A 1 85 ? 7.756 -2.096 -11.893 1.00 93.44 85 PRO A C 1
ATOM 653 O O . PRO A 1 85 ? 8.330 -1.537 -10.953 1.00 93.44 85 PRO A O 1
ATOM 656 N N . LEU A 1 86 ? 6.505 -1.833 -12.251 1.00 95.12 86 LEU A N 1
ATOM 657 C CA . LEU A 1 86 ? 5.563 -1.105 -11.417 1.00 95.12 86 LEU A CA 1
ATOM 658 C C . LEU A 1 86 ? 4.763 -2.136 -10.635 1.00 95.12 86 LEU A C 1
ATOM 660 O O . LEU A 1 86 ? 4.269 -3.104 -11.210 1.00 95.12 86 LEU A O 1
ATOM 664 N N . LEU A 1 87 ? 4.671 -1.921 -9.333 1.00 95.06 87 LEU A N 1
ATOM 665 C CA . LEU A 1 87 ? 3.912 -2.732 -8.404 1.00 95.06 87 LEU A CA 1
ATOM 666 C C . LEU A 1 87 ? 2.588 -2.063 -8.090 1.00 95.06 87 LEU A C 1
ATOM 668 O O . LEU A 1 87 ? 2.515 -0.836 -8.013 1.00 95.06 87 LEU A O 1
ATOM 672 N N . ALA A 1 88 ? 1.596 -2.888 -7.804 1.00 95.62 88 ALA A N 1
ATOM 673 C CA . ALA A 1 88 ? 0.411 -2.495 -7.067 1.00 95.62 88 ALA A CA 1
ATOM 674 C C . ALA A 1 88 ? 0.106 -3.544 -5.996 1.00 95.62 88 ALA A C 1
ATOM 676 O O . ALA A 1 88 ? 0.552 -4.687 -6.109 1.00 95.62 88 ALA A O 1
ATOM 677 N N . VAL A 1 89 ? -0.653 -3.168 -4.971 1.00 95.44 89 VAL A N 1
ATOM 678 C CA . VAL A 1 89 ? -1.317 -4.150 -4.106 1.00 95.44 89 VAL A CA 1
ATOM 679 C C . VAL A 1 89 ? -2.799 -4.120 -4.423 1.00 95.44 89 VAL A C 1
ATOM 681 O O . VAL A 1 89 ? -3.428 -3.066 -4.349 1.00 95.44 89 VAL A O 1
ATOM 684 N N . VAL A 1 90 ? -3.328 -5.275 -4.807 1.00 92.62 90 VAL A N 1
ATOM 685 C CA . VAL A 1 90 ? -4.739 -5.477 -5.119 1.00 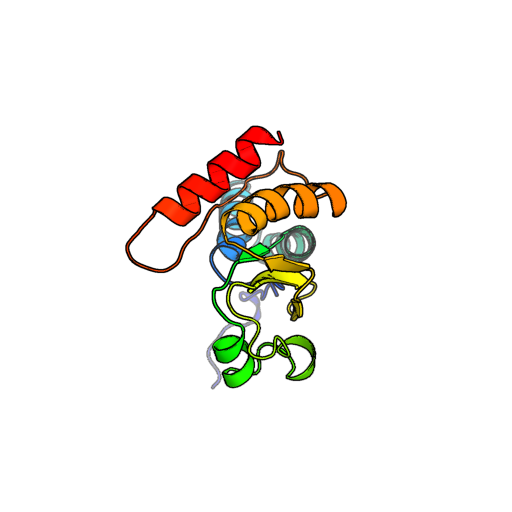92.62 90 VAL A CA 1
ATOM 686 C C . VAL A 1 90 ? -5.224 -6.588 -4.210 1.00 92.62 90 VAL A C 1
ATOM 688 O O . VAL A 1 90 ? -4.663 -7.682 -4.221 1.00 92.62 90 VAL A O 1
ATOM 691 N N . ASP A 1 91 ? -6.231 -6.297 -3.387 1.00 90.75 91 ASP A N 1
ATOM 692 C CA . ASP A 1 91 ? -6.864 -7.299 -2.529 1.00 90.75 91 ASP A CA 1
ATOM 693 C C . ASP A 1 91 ? -5.901 -8.025 -1.566 1.00 90.75 91 ASP A C 1
ATOM 695 O O . ASP A 1 91 ? -6.134 -9.178 -1.207 1.00 90.75 91 ASP A O 1
ATOM 699 N N . GLY A 1 92 ? -4.838 -7.346 -1.115 1.00 93.00 92 GLY A N 1
ATOM 700 C CA . GLY A 1 92 ? -3.789 -7.910 -0.253 1.00 93.00 92 GLY A CA 1
ATOM 701 C C . GLY A 1 92 ? -2.660 -8.627 -1.003 1.00 93.00 92 GLY A C 1
ATOM 702 O O . GLY A 1 92 ? -1.707 -9.095 -0.379 1.00 93.00 92 GLY A O 1
ATOM 703 N N . VAL A 1 93 ? -2.722 -8.696 -2.335 1.00 93.75 93 VAL A N 1
ATOM 704 C CA . VAL A 1 93 ? -1.760 -9.415 -3.181 1.00 93.75 93 VAL A CA 1
ATOM 705 C C . VAL A 1 93 ? -0.907 -8.439 -3.985 1.00 93.75 93 VAL A C 1
ATOM 707 O O . VAL A 1 93 ? -1.405 -7.468 -4.551 1.00 93.75 93 VAL A O 1
ATOM 710 N N . VAL A 1 94 ? 0.402 -8.701 -4.055 1.00 94.69 94 VAL A N 1
ATOM 711 C CA . VAL A 1 94 ? 1.316 -7.916 -4.893 1.00 94.69 94 VAL A CA 1
ATOM 712 C C . VAL A 1 94 ? 1.125 -8.285 -6.363 1.00 94.69 94 VAL A C 1
ATOM 714 O O . VAL A 1 94 ? 1.342 -9.429 -6.774 1.00 94.69 94 VAL A O 1
ATOM 717 N N . GLU A 1 95 ? 0.800 -7.279 -7.163 1.00 94.38 95 GLU A N 1
ATOM 718 C CA . GLU A 1 95 ? 0.636 -7.356 -8.609 1.00 94.3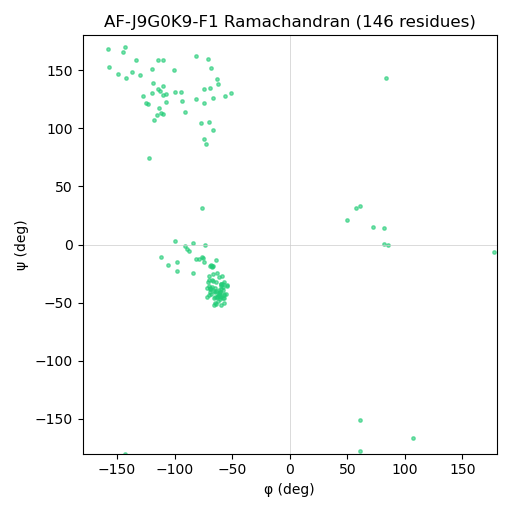8 95 GLU A CA 1
ATOM 719 C C . GLU A 1 95 ? 1.700 -6.538 -9.343 1.00 94.38 95 GLU A C 1
ATOM 721 O O . GLU A 1 95 ? 2.294 -5.607 -8.796 1.00 94.38 95 GLU A O 1
ATOM 726 N N . VAL A 1 96 ? 1.928 -6.881 -10.614 1.00 94.69 96 VAL A N 1
ATOM 727 C CA . VAL A 1 96 ? 2.857 -6.171 -11.510 1.00 94.69 96 VAL A CA 1
ATOM 728 C C . VAL A 1 96 ? 2.081 -5.693 -12.737 1.00 94.69 96 VAL A C 1
ATOM 730 O O . VAL A 1 96 ? 2.194 -6.300 -13.805 1.00 94.69 96 VAL A O 1
ATOM 733 N N . PRO A 1 97 ? 1.256 -4.639 -12.605 1.00 93.94 97 PRO A N 1
ATOM 734 C CA . PRO A 1 97 ? 0.389 -4.183 -13.691 1.00 93.94 97 PRO A CA 1
ATOM 735 C C . PRO A 1 97 ? 1.164 -3.691 -14.916 1.00 93.94 97 PRO A C 1
ATOM 737 O O . PRO A 1 97 ? 0.638 -3.699 -16.026 1.00 93.94 97 PRO A O 1
ATOM 740 N N . MET A 1 98 ? 2.417 -3.258 -14.742 1.00 92.81 98 MET A N 1
ATOM 741 C CA . MET A 1 98 ? 3.208 -2.719 -15.841 1.00 92.81 98 MET A CA 1
ATOM 742 C C . MET A 1 98 ? 4.704 -2.987 -15.667 1.00 92.81 98 MET A C 1
ATOM 744 O O . MET A 1 98 ? 5.249 -2.975 -14.564 1.00 92.81 98 MET A O 1
ATOM 748 N N . LYS A 1 99 ? 5.396 -3.178 -16.792 1.00 92.19 99 LYS A N 1
ATOM 749 C CA . LYS A 1 99 ? 6.859 -3.247 -16.880 1.00 92.19 99 LYS A CA 1
ATOM 750 C C . LYS A 1 99 ? 7.311 -2.215 -17.905 1.00 92.19 99 LYS A C 1
ATOM 752 O O . LYS A 1 99 ? 6.885 -2.267 -19.056 1.00 92.19 99 LYS A O 1
ATOM 757 N N . VAL A 1 100 ? 8.161 -1.271 -17.513 1.00 94.06 100 VAL A N 1
ATOM 758 C CA . VAL A 1 100 ? 8.580 -0.175 -18.403 1.00 94.06 100 VAL A CA 1
ATOM 759 C C . VAL A 1 100 ? 10.086 -0.015 -18.440 1.00 94.06 100 VAL A C 1
ATOM 761 O O . VAL A 1 100 ? 10.770 -0.204 -17.444 1.00 94.06 100 VAL A O 1
ATOM 764 N N . ARG A 1 101 ? 10.628 0.364 -19.596 1.00 93.00 101 ARG A N 1
ATOM 765 C CA . ARG A 1 101 ? 12.058 0.642 -19.740 1.00 93.00 101 ARG A CA 1
ATOM 766 C C . ARG A 1 101 ? 12.384 2.053 -19.252 1.00 93.00 101 ARG A C 1
ATOM 768 O O . ARG A 1 101 ? 11.817 3.021 -19.756 1.00 93.00 101 ARG A O 1
ATOM 775 N N . GLY A 1 102 ? 13.336 2.153 -18.327 1.00 93.38 102 GLY A N 1
ATOM 776 C CA . GLY A 1 102 ? 13.861 3.416 -17.812 1.00 93.38 102 GLY A CA 1
ATOM 777 C C . GLY A 1 102 ? 13.023 4.040 -16.692 1.00 93.38 102 GLY A C 1
ATOM 778 O O . GLY A 1 102 ? 11.792 4.018 -16.698 1.00 93.38 102 GLY A O 1
ATOM 779 N N . LEU A 1 103 ? 13.716 4.648 -15.727 1.00 93.06 103 LEU A N 1
ATOM 780 C CA . LEU A 1 103 ? 13.102 5.175 -14.506 1.00 93.06 103 LEU A CA 1
ATOM 781 C C . LEU A 1 103 ? 12.201 6.395 -14.766 1.00 93.06 103 LEU A C 1
ATOM 783 O O . LEU A 1 103 ? 11.111 6.483 -14.214 1.00 93.06 103 LEU A O 1
ATOM 787 N N . LYS A 1 104 ? 12.592 7.287 -15.688 1.00 93.31 104 LYS A N 1
ATOM 788 C CA . LYS A 1 104 ? 11.769 8.442 -16.094 1.00 93.31 104 LYS A CA 1
ATOM 789 C C . LYS A 1 104 ? 10.390 8.014 -16.614 1.00 93.31 104 LYS A C 1
ATOM 791 O O . LYS A 1 104 ? 9.376 8.607 -16.257 1.00 93.31 104 LYS A O 1
ATOM 796 N N . LYS A 1 105 ? 10.341 6.963 -17.444 1.00 95.25 105 LYS A N 1
ATOM 797 C CA . LYS A 1 105 ? 9.073 6.419 -17.948 1.00 95.25 105 LYS A CA 1
ATOM 798 C C . LYS A 1 105 ? 8.265 5.771 -16.823 1.00 95.25 105 LYS A C 1
ATOM 800 O O . LYS A 1 105 ? 7.045 5.914 -16.827 1.00 95.25 105 LYS A O 1
ATOM 805 N N . ALA A 1 106 ? 8.927 5.111 -15.873 1.00 95.31 106 ALA A N 1
ATOM 806 C CA . ALA A 1 106 ? 8.292 4.519 -14.697 1.00 95.31 106 ALA A CA 1
ATOM 807 C C . ALA A 1 106 ? 7.559 5.555 -13.845 1.00 95.31 106 ALA A C 1
ATOM 809 O O . ALA A 1 106 ? 6.356 5.398 -13.644 1.00 95.31 106 ALA A O 1
ATOM 810 N N . TYR A 1 107 ? 8.220 6.651 -13.460 1.00 95.50 107 TYR A N 1
ATOM 811 C CA . TYR A 1 107 ? 7.577 7.719 -12.685 1.00 95.50 107 TYR A CA 1
ATOM 812 C C . TYR A 1 107 ? 6.349 8.291 -13.392 1.00 95.50 107 TYR A C 1
ATOM 814 O O . TYR A 1 107 ? 5.281 8.365 -12.801 1.00 95.50 107 TYR A O 1
ATOM 822 N N . ASN A 1 108 ? 6.452 8.582 -14.691 1.00 94.81 108 ASN A N 1
ATOM 823 C CA . ASN A 1 108 ? 5.323 9.124 -15.450 1.00 94.81 108 ASN A CA 1
ATOM 824 C C . ASN A 1 108 ? 4.179 8.116 -15.661 1.00 94.81 108 ASN A C 1
ATOM 826 O O . ASN A 1 108 ? 3.081 8.522 -16.037 1.00 94.81 108 ASN A O 1
ATOM 830 N N . SER A 1 109 ? 4.431 6.814 -15.500 1.00 96.00 109 SER A N 1
ATOM 831 C CA . SER A 1 109 ? 3.415 5.771 -15.702 1.00 96.00 109 SER A CA 1
ATOM 832 C C . SER A 1 109 ? 2.536 5.555 -14.475 1.00 96.00 109 SER A C 1
ATOM 834 O O . SER A 1 109 ? 1.403 5.129 -14.648 1.00 96.00 109 SER A O 1
ATOM 836 N N . LEU A 1 110 ? 3.010 5.886 -13.269 1.00 94.94 110 LEU A N 1
ATOM 837 C CA . LEU A 1 110 ? 2.221 5.738 -12.044 1.00 94.94 110 LEU A CA 1
ATOM 838 C C . LEU A 1 110 ? 0.973 6.642 -12.000 1.00 94.94 110 LEU A C 1
ATOM 840 O O . LEU A 1 110 ? -0.105 6.094 -11.790 1.00 94.94 110 LEU A O 1
ATOM 844 N N . PRO A 1 111 ? 1.043 7.965 -12.262 1.00 94.00 111 PRO A N 1
ATOM 845 C CA . PRO A 1 111 ? -0.164 8.792 -12.271 1.00 94.00 111 PRO A CA 1
ATOM 846 C C . PRO A 1 111 ? -1.123 8.430 -13.416 1.00 94.00 111 PRO A C 1
ATOM 848 O O . PRO A 1 111 ? -2.336 8.476 -13.239 1.00 94.00 111 PRO A O 1
ATOM 851 N N . ARG A 1 112 ? -0.598 7.974 -14.566 1.00 94.19 112 ARG A N 1
ATOM 852 C CA . ARG A 1 112 ? -1.441 7.453 -15.656 1.00 94.19 112 ARG A CA 1
ATOM 853 C C . ARG A 1 112 ? -2.219 6.219 -15.222 1.00 94.19 112 ARG A C 1
ATOM 855 O O . ARG A 1 112 ? -3.425 6.175 -15.414 1.00 94.19 112 ARG A O 1
ATOM 862 N N . LEU A 1 113 ? -1.532 5.259 -14.603 1.00 94.50 113 LEU A N 1
ATOM 863 C CA . LEU A 1 113 ? -2.163 4.058 -14.069 1.00 94.50 113 LEU A CA 1
ATOM 864 C C . LEU A 1 113 ? -3.200 4.414 -12.995 1.00 94.50 113 LEU A C 1
ATOM 866 O O . LEU A 1 113 ? -4.291 3.857 -12.997 1.00 94.50 113 LEU A O 1
ATOM 870 N N . ALA A 1 114 ? -2.889 5.379 -12.124 1.00 94.25 114 ALA A N 1
ATOM 871 C CA . ALA A 1 114 ? -3.818 5.869 -11.110 1.00 94.25 114 ALA A CA 1
ATOM 872 C C . ALA A 1 114 ? -5.116 6.400 -11.734 1.00 94.25 114 ALA A C 1
ATOM 874 O O . ALA A 1 114 ? -6.208 6.030 -11.307 1.00 94.25 114 ALA A O 1
ATOM 875 N N . LYS A 1 115 ? -4.990 7.212 -12.788 1.00 93.31 115 LYS A N 1
ATOM 876 C CA . LYS A 1 115 ? -6.121 7.747 -13.549 1.00 93.31 115 LYS A CA 1
ATOM 877 C C . LYS A 1 115 ? -6.909 6.648 -14.262 1.00 93.31 115 LYS A C 1
ATOM 879 O O . LYS A 1 115 ? -8.133 6.643 -14.195 1.00 93.31 115 LYS A O 1
ATOM 884 N N . GLU A 1 116 ? -6.226 5.714 -14.922 1.00 94.12 116 GLU A N 1
ATOM 885 C CA . GLU A 1 116 ? -6.849 4.563 -15.595 1.00 94.12 116 GLU A CA 1
ATOM 886 C 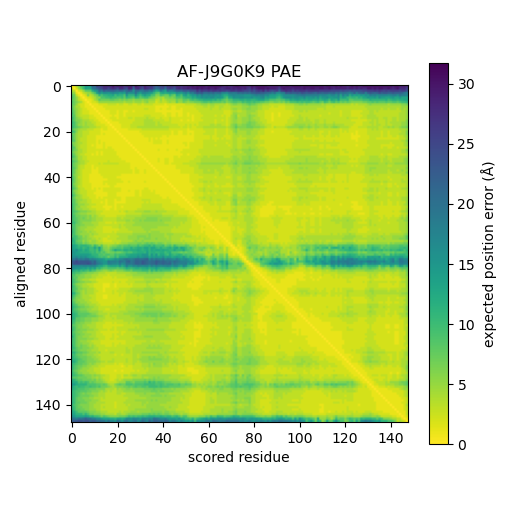C . GLU A 1 116 ? -7.647 3.692 -14.619 1.00 94.12 116 GLU A C 1
ATOM 888 O O . GLU A 1 116 ? -8.705 3.176 -14.968 1.00 94.12 116 GLU A O 1
ATOM 893 N N . TRP A 1 117 ? -7.163 3.548 -13.386 1.00 94.12 117 TRP A N 1
ATOM 894 C CA . TRP A 1 117 ? -7.827 2.789 -12.327 1.00 94.12 117 TRP A CA 1
ATOM 895 C C . TRP A 1 117 ? -8.894 3.590 -11.575 1.00 94.12 117 TRP A C 1
ATOM 897 O O . TRP A 1 117 ? -9.493 3.061 -10.638 1.00 94.12 117 TRP A O 1
ATOM 907 N N . GLY A 1 118 ? -9.131 4.848 -11.961 1.00 93.19 118 GLY A N 1
ATOM 908 C CA . GLY A 1 118 ? -10.116 5.717 -11.320 1.00 93.19 118 GLY A CA 1
ATOM 909 C C . GLY A 1 118 ? -9.811 5.980 -9.846 1.00 93.19 118 GLY A C 1
ATOM 910 O O . GLY A 1 118 ? -10.733 6.065 -9.039 1.00 93.19 118 GLY A O 1
ATOM 911 N N . ILE A 1 119 ? -8.530 6.047 -9.473 1.00 92.38 119 ILE A N 1
ATOM 912 C CA . ILE A 1 119 ? -8.133 6.383 -8.104 1.00 92.38 119 ILE A CA 1
ATOM 913 C C . ILE A 1 119 ? -8.527 7.835 -7.831 1.00 92.38 119 ILE A C 1
ATOM 915 O O . ILE A 1 119 ? -8.149 8.731 -8.582 1.00 92.38 119 ILE A O 1
ATOM 919 N N . ASP A 1 120 ? -9.273 8.047 -6.750 1.00 90.38 120 ASP A N 1
ATOM 920 C CA . ASP A 1 120 ? -9.651 9.372 -6.265 1.00 90.38 120 ASP A CA 1
ATOM 921 C C . ASP A 1 120 ? -8.415 10.081 -5.689 1.00 90.38 120 ASP A C 1
ATOM 923 O O . ASP A 1 120 ? -7.914 9.718 -4.623 1.00 90.38 120 ASP A O 1
ATOM 927 N N . LEU A 1 121 ? -7.895 11.054 -6.439 1.00 88.81 121 LEU A N 1
ATOM 928 C CA . LEU A 1 121 ? -6.710 11.831 -6.071 1.00 88.81 121 LEU A CA 1
ATOM 929 C C . LEU A 1 121 ? -7.050 13.106 -5.280 1.00 88.81 121 LEU A C 1
ATOM 931 O O . LEU A 1 121 ? -6.124 13.790 -4.850 1.00 88.81 121 LEU A O 1
ATOM 935 N N . ASP A 1 122 ? -8.335 13.392 -5.034 1.00 89.56 122 ASP A N 1
ATOM 936 C CA . ASP A 1 122 ? -8.764 14.451 -4.105 1.00 89.56 122 ASP A CA 1
ATOM 937 C C . ASP A 1 122 ? -8.668 13.982 -2.639 1.00 89.56 122 ASP A C 1
ATOM 939 O O . ASP A 1 122 ? -8.739 14.770 -1.692 1.00 89.56 122 ASP A O 1
ATOM 943 N N . ARG A 1 123 ? -8.477 12.674 -2.435 1.00 89.69 123 ARG A N 1
ATOM 944 C CA . ARG A 1 123 ? -8.172 12.054 -1.142 1.00 89.69 123 ARG A CA 1
ATOM 945 C C . ARG A 1 123 ? -6.683 12.172 -0.799 1.00 89.69 123 ARG A C 1
ATOM 947 O O . ARG A 1 123 ? -5.859 12.399 -1.681 1.00 89.69 123 ARG A O 1
ATOM 954 N N . PRO A 1 124 ? -6.295 11.986 0.478 1.00 92.00 124 PRO A N 1
ATOM 955 C CA . PRO A 1 124 ? -4.893 12.083 0.871 1.00 92.00 124 PRO A CA 1
ATOM 956 C C . PRO A 1 124 ? -3.984 11.128 0.081 1.00 92.00 124 PRO A C 1
ATOM 958 O O . PRO A 1 124 ? -4.203 9.916 0.050 1.00 92.00 124 PRO A O 1
ATOM 961 N N . VAL A 1 125 ? -2.919 11.678 -0.508 1.00 92.62 125 VAL A N 1
ATOM 962 C CA . VAL A 1 125 ? -1.890 10.932 -1.246 1.00 92.62 125 VAL A CA 1
ATOM 963 C C . VAL A 1 125 ? -0.568 10.999 -0.485 1.00 92.62 125 VAL A C 1
ATOM 965 O O . VAL A 1 125 ? -0.122 12.073 -0.084 1.00 92.62 125 VAL A O 1
ATOM 968 N N . LEU A 1 126 ? 0.082 9.848 -0.304 1.00 93.75 126 LEU A N 1
ATOM 969 C CA . LEU A 1 126 ? 1.379 9.737 0.366 1.00 93.75 126 LEU A CA 1
ATOM 970 C C . LEU A 1 126 ? 2.454 9.275 -0.620 1.00 93.75 126 LEU A C 1
ATOM 972 O O . LEU A 1 126 ? 2.268 8.295 -1.341 1.00 93.75 126 LEU A O 1
ATOM 976 N N . PHE A 1 127 ? 3.610 9.939 -0.598 1.00 93.94 127 PHE A N 1
ATOM 977 C CA . PHE A 1 127 ? 4.777 9.570 -1.398 1.00 93.94 127 PHE A CA 1
ATOM 978 C C . PHE A 1 127 ? 5.879 9.030 -0.486 1.00 93.94 127 PHE A C 1
ATOM 980 O O . PHE A 1 127 ? 6.450 9.766 0.315 1.00 9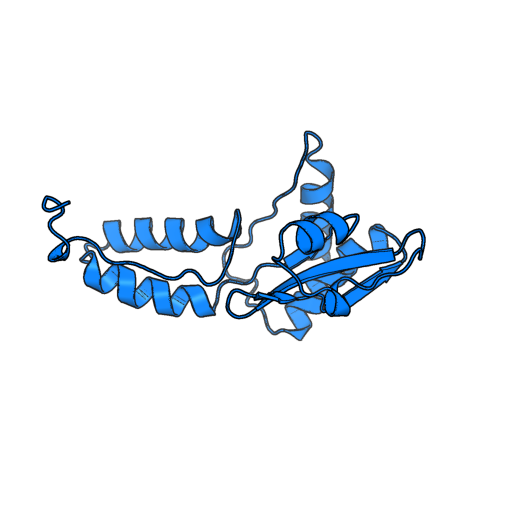3.94 127 PHE A O 1
ATOM 987 N N . GLY A 1 128 ? 6.170 7.735 -0.606 1.00 91.94 128 GLY A N 1
ATOM 988 C CA . GLY A 1 128 ? 7.227 7.064 0.149 1.00 91.94 128 GLY A CA 1
ATOM 989 C C . GLY A 1 128 ? 8.414 6.664 -0.725 1.00 91.94 128 GLY A C 1
ATOM 990 O O . GLY A 1 128 ? 8.294 6.506 -1.940 1.00 91.94 128 GLY A O 1
ATOM 991 N N . TYR A 1 129 ? 9.566 6.463 -0.090 1.00 92.75 129 TYR A N 1
ATOM 992 C CA . TYR A 1 129 ? 10.784 5.962 -0.723 1.00 92.75 129 TYR A CA 1
ATOM 993 C C . TYR A 1 129 ? 11.557 5.060 0.245 1.00 92.75 129 TYR A C 1
ATOM 995 O O . TYR A 1 129 ? 11.286 5.023 1.444 1.00 92.75 129 TYR A O 1
ATOM 1003 N N . THR A 1 130 ? 12.521 4.314 -0.287 1.00 90.25 130 THR A N 1
ATOM 1004 C CA . THR A 1 130 ? 13.441 3.481 0.496 1.00 90.25 130 THR A CA 1
ATOM 1005 C C . THR A 1 130 ? 14.870 3.959 0.287 1.00 90.25 130 THR A C 1
ATOM 1007 O O . THR A 1 130 ? 15.258 4.210 -0.853 1.00 90.25 130 THR A O 1
ATOM 1010 N N . GLY A 1 131 ? 15.668 4.003 1.353 1.00 89.69 131 GLY A N 1
ATOM 1011 C CA . GLY A 1 131 ? 17.049 4.489 1.321 1.00 89.69 131 GLY A CA 1
ATOM 1012 C C . GLY A 1 131 ? 17.191 5.860 1.982 1.00 89.69 131 GLY A C 1
ATOM 1013 O O . GLY A 1 131 ? 16.297 6.302 2.696 1.00 89.69 131 GLY A O 1
ATOM 1014 N N . LEU A 1 132 ? 18.335 6.509 1.766 1.00 92.12 132 LEU A N 1
ATOM 1015 C CA . LEU A 1 132 ? 18.661 7.804 2.378 1.00 92.12 132 LEU A CA 1
ATOM 1016 C C . LEU A 1 132 ? 18.382 8.997 1.455 1.00 92.12 132 LEU A C 1
ATOM 1018 O O . LEU A 1 132 ? 18.341 10.129 1.920 1.00 92.12 132 LEU A O 1
ATOM 1022 N N . ASP A 1 133 ? 18.187 8.740 0.162 1.00 91.88 133 ASP A N 1
ATOM 1023 C CA . ASP A 1 133 ? 17.917 9.766 -0.840 1.00 91.88 133 ASP A CA 1
ATOM 1024 C C . ASP A 1 133 ? 16.400 9.987 -0.987 1.00 91.88 133 ASP A C 1
ATOM 1026 O O . ASP A 1 133 ? 15.715 9.067 -1.443 1.00 91.88 133 ASP A O 1
ATOM 1030 N N . PRO A 1 134 ? 15.860 11.169 -0.629 1.00 93.06 134 PRO A N 1
ATOM 1031 C CA . PRO A 1 134 ? 14.440 11.488 -0.786 1.00 93.06 134 PRO A CA 1
ATOM 1032 C C . PRO A 1 134 ? 14.042 11.818 -2.229 1.00 93.06 134 PRO A C 1
ATOM 1034 O O . PRO A 1 134 ? 12.847 11.896 -2.535 1.00 93.06 134 PRO A O 1
ATOM 1037 N N . GLN A 1 135 ? 15.003 11.999 -3.139 1.00 93.38 135 GLN A N 1
ATOM 1038 C CA . GLN A 1 135 ? 14.745 12.440 -4.508 1.00 93.38 135 GLN A CA 1
ATOM 1039 C C . GLN A 1 135 ? 13.730 11.576 -5.281 1.00 93.38 135 GLN A C 1
ATOM 1041 O O . GLN A 1 135 ? 12.946 12.148 -6.048 1.00 93.38 135 GLN A O 1
ATOM 1046 N N . PRO A 1 136 ? 13.658 10.239 -5.103 1.00 92.56 136 PRO A N 1
ATOM 1047 C CA . PRO A 1 136 ? 12.608 9.420 -5.704 1.00 92.56 136 PRO A CA 1
ATOM 1048 C C . PRO A 1 136 ? 11.189 9.858 -5.327 1.00 92.56 136 PRO A C 1
ATOM 1050 O O . PRO A 1 136 ? 10.327 9.927 -6.204 1.00 92.56 136 PRO A O 1
ATOM 1053 N N . ALA A 1 137 ? 10.944 10.190 -4.055 1.00 92.00 137 ALA A N 1
ATOM 1054 C CA . ALA A 1 137 ? 9.629 10.640 -3.604 1.00 92.00 137 ALA A CA 1
ATOM 1055 C C . ALA A 1 137 ? 9.289 12.025 -4.164 1.00 92.00 137 ALA A C 1
ATOM 1057 O O . ALA A 1 137 ? 8.173 12.223 -4.639 1.00 92.00 137 ALA A O 1
ATOM 1058 N N . HIS A 1 138 ? 10.255 12.950 -4.200 1.00 93.88 138 HIS A N 1
ATOM 1059 C CA . HIS A 1 138 ? 10.068 14.262 -4.830 1.00 93.88 138 HIS A CA 1
ATOM 1060 C C . HIS A 1 138 ? 9.747 14.137 -6.324 1.00 93.88 138 HIS A C 1
ATOM 1062 O O . HIS A 1 138 ? 8.773 14.708 -6.800 1.00 93.88 138 HIS A O 1
ATOM 1068 N N . THR A 1 139 ? 10.509 13.315 -7.050 1.00 93.75 139 THR A N 1
ATOM 1069 C CA . THR A 1 139 ? 10.299 13.082 -8.489 1.00 93.75 139 THR A CA 1
ATOM 1070 C C . THR A 1 139 ? 8.926 12.469 -8.763 1.00 93.75 139 THR A C 1
ATOM 1072 O O . THR A 1 139 ? 8.269 12.816 -9.745 1.00 93.75 139 THR A O 1
ATOM 1075 N N . LEU A 1 140 ? 8.480 11.546 -7.906 1.00 92.94 140 LEU A N 1
ATOM 1076 C CA . LEU A 1 140 ? 7.158 10.944 -8.028 1.00 92.94 140 LEU A CA 1
ATOM 1077 C C . LEU A 1 140 ? 6.051 11.962 -7.743 1.00 92.94 140 LEU A C 1
ATOM 1079 O O . LEU A 1 140 ? 5.092 12.022 -8.510 1.00 92.94 140 LEU A O 1
ATOM 1083 N N . LYS A 1 141 ? 6.209 12.791 -6.706 1.00 93.88 141 LYS A N 1
ATOM 1084 C CA . LYS A 1 141 ? 5.277 13.882 -6.411 1.00 93.88 141 LYS A CA 1
ATOM 1085 C C . LYS A 1 141 ? 5.151 14.831 -7.604 1.00 93.88 141 LYS A C 1
ATOM 1087 O O . LYS A 1 141 ? 4.046 15.049 -8.082 1.00 93.88 141 LYS A O 1
ATOM 1092 N N . GLU A 1 142 ? 6.268 15.302 -8.156 1.00 94.94 142 GLU A N 1
ATOM 1093 C CA . GLU A 1 142 ? 6.267 16.160 -9.349 1.00 94.94 142 GLU A CA 1
ATOM 1094 C C . GLU A 1 142 ? 5.578 15.507 -10.557 1.00 94.94 142 GLU A C 1
ATOM 1096 O O . GLU A 1 142 ? 4.989 16.195 -11.389 1.00 94.94 142 GLU A O 1
ATOM 1101 N N . ALA A 1 143 ? 5.681 14.183 -10.706 1.00 93.06 143 ALA A N 1
ATOM 1102 C CA . ALA A 1 143 ? 5.021 13.464 -11.791 1.00 93.06 143 ALA A CA 1
ATOM 1103 C C . ALA A 1 143 ? 3.494 13.415 -11.620 1.00 93.06 143 ALA A C 1
ATOM 1105 O O . ALA A 1 143 ? 2.785 13.480 -12.626 1.00 93.06 143 ALA A O 1
ATOM 1106 N N . PHE A 1 144 ? 3.000 13.305 -10.382 1.00 91.56 144 PHE A N 1
ATOM 1107 C CA . PHE A 1 144 ? 1.573 13.395 -10.058 1.00 91.56 144 PHE A CA 1
ATOM 1108 C C . PHE A 1 144 ? 1.058 14.830 -10.199 1.00 91.56 144 PHE A C 1
ATOM 1110 O O . PHE A 1 144 ? 0.058 15.032 -10.880 1.00 91.56 144 PHE A O 1
ATOM 1117 N N . ASP A 1 145 ? 1.789 15.820 -9.678 1.00 90.12 145 ASP A N 1
ATOM 1118 C CA . ASP A 1 145 ? 1.427 17.244 -9.765 1.00 90.12 145 ASP A CA 1
ATOM 1119 C C . ASP A 1 145 ? 1.284 17.735 -11.224 1.00 90.12 145 ASP A C 1
ATOM 1121 O O . ASP A 1 145 ? 0.560 18.683 -11.486 1.00 90.12 145 ASP A O 1
ATOM 1125 N N . LYS A 1 146 ? 1.974 17.112 -12.194 1.00 85.88 146 LYS A N 1
ATOM 1126 C CA . LYS A 1 146 ? 1.869 17.447 -13.633 1.00 85.88 146 LYS A CA 1
ATOM 1127 C C . LYS A 1 146 ? 0.663 16.823 -14.344 1.00 85.88 146 LYS A C 1
ATOM 1129 O O . LYS A 1 146 ? 0.450 17.123 -15.518 1.00 85.88 146 LYS A O 1
ATOM 1134 N N . GLN A 1 147 ? -0.019 15.866 -13.716 1.00 72.25 147 GLN A N 1
ATOM 1135 C CA . GLN A 1 147 ? -1.161 15.146 -14.300 1.00 72.25 147 GLN A CA 1
ATOM 1136 C C . GLN A 1 147 ? -2.497 15.459 -13.616 1.00 72.25 147 GLN A C 1
ATOM 1138 O O . GLN A 1 147 ? -3.534 15.058 -14.152 1.00 72.25 147 GLN A O 1
ATOM 1143 N N . LEU A 1 148 ? -2.443 16.149 -12.475 1.00 61.75 148 LEU A N 1
ATOM 1144 C CA . LEU A 1 148 ? -3.549 16.865 -11.842 1.00 61.75 148 LEU A CA 1
ATOM 1145 C C . LEU A 1 148 ? -3.689 18.255 -12.478 1.00 61.75 148 LEU A C 1
ATOM 1147 O O . LEU A 1 148 ? -4.845 18.693 -12.649 1.00 61.75 148 LEU A O 1
#

pLDDT: mean 91.44, std 7.89, range [51.31, 98.5]

Mean predicted aligned error: 4.59 Å

InterPro domains:
  IPR003797 DegV [PF02645] (5-146)
  IPR003797 DegV [PS51482] (1-148)
  IPR003797 DegV [TIGR00762] (7-146)
  IPR043168 DegV, C-terminal domain [G3DSA:3.30.1180.10] (50-148)
  IPR050270 DegV domain-containing [PTHR33434] (6-143)

Nearest PDB structures (foldseek):
  1pzx-assembly2_B  TM=8.666E-01  e=6.906E-07  Geobacillus stearothermophilus
  5woo-assembly1_A  TM=7.983E-01  e=1.791E-05  Staphylococcus aureus
  5uxy-assembly1_A  TM=7.458E-01  e=1.489E-05  Lachnospira eligens
  7sg3-assembly1_A  TM=7.263E-01  e=1.239E-05  Staphylococcus aureus
  6mh9-assembly1_A  TM=7.130E-01  e=8.569E-06  Staphylococcus aureus

Organism: NCBI:txid749906

Sequence (148 aa):
MSGLDTDRIHIVDSRTVSFSITLLVQEAFELRKQGKSAKEMAEILEEDAKKVRYMGIVPTLEYLKRGGRISAAKAAIGDLVGIKPLLAVVDGVVEVPMKVRGLKKAYNSLPRLAKEWGIDLDRPVLFGYTGLDPQPAHTLKEAFDKQL

Secondary structure (DSSP, 8-state):
-----GGG------S--GGGHHHHHHHHHHHHHTT--HHHHHHHHHHHHTT--EEEE-S-SHHHHHTTSS-HHHH--TT-TTEEEEEEEETTEEEEEEEEESHHHHHHHHHHHHHHTT--SSS-------SS--HHHHHHHHHHHTT-

Foldseek 3Di:
DPDDPCVQDADADLLDDDCLVVLLVVVLVVCVVVVDGPVRSRVVSNVVSQLGKDKDKDPACVVCPVVVLADPVQRPPPPPPQKIFMWIRHRSGIHGPDIDGHPLVVLLVVLVVCVVVVRDPVGDDDFDDDDDDCVNSVSSVVSNVVVD

Radius of gyration: 17.85 Å; Cα contacts (8 Å, |Δi|>4): 167; chains: 1; bounding box: 36×36×49 Å